Protein AF-A0A382B327-F1 (afdb_monomer_lite)

Foldseek 3Di:
DVVLVVQQVVAAAAWEWEQELVRDIDTHYPNPDDYDYDYDNDHPVPPDD

Structure (mmCIF, N/CA/C/O backbone):
data_AF-A0A382B327-F1
#
_entry.id   AF-A0A382B327-F1
#
loop_
_atom_site.group_PDB
_atom_site.id
_atom_site.type_symbol
_atom_site.label_atom_id
_atom_site.label_alt_id
_atom_site.label_comp_id
_ato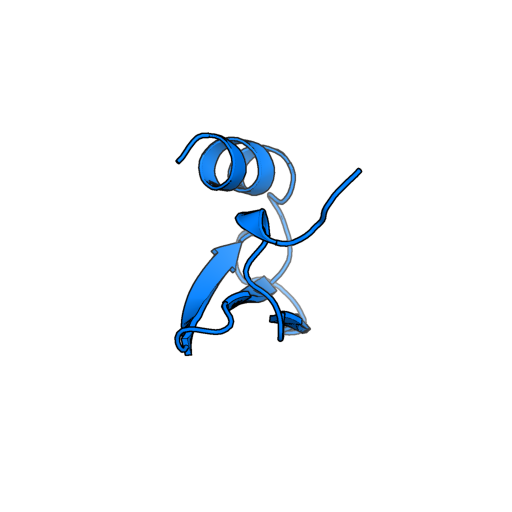m_site.label_asym_id
_atom_site.label_entity_id
_atom_site.label_seq_id
_atom_site.pdbx_PDB_ins_code
_atom_site.Cartn_x
_atom_site.Cartn_y
_atom_site.Cartn_z
_atom_site.occupancy
_atom_site.B_iso_or_equiv
_atom_site.auth_seq_id
_atom_site.auth_comp_id
_atom_site.auth_asym_id
_atom_site.auth_atom_id
_atom_site.pdbx_PDB_model_num
ATOM 1 N N . MET A 1 1 ? -2.308 12.447 -10.080 1.00 52.72 1 MET A N 1
ATOM 2 C CA . MET A 1 1 ? -2.352 13.122 -8.759 1.00 52.72 1 MET A CA 1
ATOM 3 C C . MET A 1 1 ? -3.751 13.157 -8.127 1.00 52.72 1 MET A C 1
ATOM 5 O O . MET A 1 1 ? -3.832 13.097 -6.912 1.00 52.72 1 MET A O 1
ATOM 9 N N . ILE A 1 2 ? -4.844 13.180 -8.907 1.00 54.22 2 ILE A N 1
ATOM 10 C CA . ILE A 1 2 ? -6.233 13.251 -8.393 1.00 54.22 2 ILE A CA 1
ATOM 11 C C . ILE A 1 2 ? -6.683 11.975 -7.647 1.00 54.22 2 ILE A C 1
ATOM 13 O O . ILE A 1 2 ? -7.415 12.049 -6.669 1.00 54.22 2 ILE A O 1
ATOM 17 N N . PHE A 1 3 ? -6.225 10.796 -8.071 1.00 63.56 3 PHE A N 1
ATOM 18 C CA . PHE A 1 3 ? -6.680 9.521 -7.500 1.00 63.56 3 PHE A CA 1
ATOM 19 C C . PHE A 1 3 ? -6.216 9.296 -6.053 1.00 63.56 3 PHE A C 1
ATOM 21 O O . PHE A 1 3 ? -7.010 8.877 -5.216 1.00 63.56 3 PHE A O 1
ATOM 28 N N . ASN A 1 4 ? -4.964 9.643 -5.732 1.00 65.56 4 ASN A N 1
ATOM 29 C CA . ASN A 1 4 ? -4.433 9.486 -4.374 1.00 65.56 4 ASN A CA 1
ATOM 30 C C . ASN A 1 4 ? -5.220 10.307 -3.355 1.00 65.56 4 ASN A C 1
ATOM 32 O O . ASN A 1 4 ? -5.543 9.800 -2.286 1.00 65.56 4 ASN A O 1
ATOM 36 N N . SER A 1 5 ? -5.560 11.554 -3.688 1.00 67.31 5 SER A N 1
ATOM 37 C CA . SER A 1 5 ? -6.308 12.418 -2.775 1.00 67.31 5 SER A CA 1
ATOM 38 C C . SER A 1 5 ? -7.756 11.959 -2.602 1.00 67.31 5 SER A C 1
ATOM 40 O O . SER A 1 5 ? -8.322 12.129 -1.523 1.00 67.31 5 SER A O 1
ATOM 42 N N . LEU A 1 6 ? -8.355 11.341 -3.627 1.00 70.94 6 LEU A N 1
ATOM 43 C CA . LEU A 1 6 ? -9.684 10.747 -3.518 1.00 70.94 6 LEU A CA 1
ATOM 44 C C . LEU A 1 6 ? -9.659 9.477 -2.652 1.00 70.94 6 LEU A C 1
ATOM 46 O O . LEU A 1 6 ? -10.450 9.370 -1.718 1.00 70.94 6 LEU A O 1
ATOM 50 N N . LEU A 1 7 ? -8.722 8.552 -2.897 1.00 74.06 7 LEU A N 1
ATOM 51 C CA . LEU A 1 7 ? -8.612 7.323 -2.103 1.00 74.06 7 LEU A CA 1
ATOM 52 C C . LEU A 1 7 ? -8.270 7.597 -0.644 1.00 74.06 7 LEU A C 1
ATOM 54 O O . LEU A 1 7 ? -8.856 6.966 0.226 1.00 74.06 7 LEU A O 1
ATOM 58 N N . GLN A 1 8 ? -7.385 8.555 -0.359 1.00 72.88 8 GLN A N 1
ATOM 59 C CA . GLN A 1 8 ? -7.080 8.951 1.020 1.00 72.88 8 GLN A CA 1
ATOM 60 C C . GLN A 1 8 ? -8.304 9.523 1.747 1.00 72.88 8 GLN A C 1
ATOM 62 O O . GLN A 1 8 ? -8.447 9.345 2.952 1.00 72.88 8 GLN A O 1
ATOM 67 N N . LYS A 1 9 ? -9.218 10.190 1.030 1.00 76.06 9 LYS A N 1
ATOM 68 C CA . LYS A 1 9 ? -10.476 10.674 1.620 1.00 76.06 9 LYS A CA 1
ATOM 69 C C . LYS A 1 9 ? -11.474 9.549 1.893 1.00 76.06 9 LYS A C 1
ATOM 71 O O . LYS A 1 9 ? -12.250 9.669 2.841 1.00 76.06 9 LYS A O 1
ATOM 76 N N . VAL A 1 10 ? -11.479 8.503 1.066 1.00 80.88 10 VAL A N 1
ATOM 77 C CA . VAL A 1 10 ? -12.402 7.362 1.182 1.00 80.88 10 VAL A CA 1
ATOM 78 C C . VAL A 1 10 ? -11.902 6.355 2.220 1.00 80.88 10 VAL A C 1
ATOM 80 O O . VAL A 1 10 ? -12.651 5.957 3.110 1.00 80.88 10 VAL A O 1
ATOM 83 N N . ILE A 1 11 ? -10.626 5.978 2.151 1.00 80.00 11 ILE A N 1
ATOM 84 C CA . ILE A 1 11 ? -9.992 5.025 3.063 1.00 80.00 11 ILE A CA 1
ATOM 85 C C . ILE A 1 11 ? -9.427 5.796 4.257 1.00 80.00 11 ILE A C 1
ATOM 87 O O . ILE A 1 11 ? -8.281 6.240 4.244 1.00 80.00 11 ILE A O 1
ATOM 91 N N . LYS A 1 12 ? -10.258 5.967 5.292 1.00 78.75 12 LYS A N 1
ATOM 92 C CA . LYS A 1 12 ? -9.892 6.669 6.537 1.00 78.75 12 LYS A CA 1
ATOM 93 C C . LYS A 1 12 ? -9.41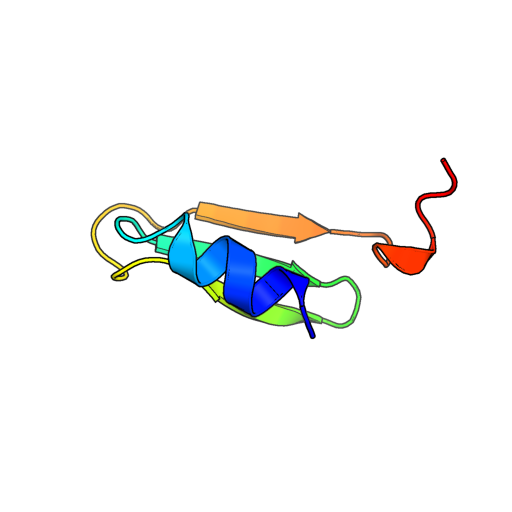0 5.750 7.662 1.00 78.75 12 LYS A C 1
ATOM 95 O O . LYS A 1 12 ? -8.686 6.212 8.530 1.00 78.75 12 LYS A O 1
ATOM 100 N N . LYS A 1 13 ? -9.820 4.478 7.659 1.00 82.50 13 LYS A N 1
ATOM 101 C CA . LYS A 1 13 ? -9.509 3.477 8.692 1.00 82.50 13 LYS A CA 1
ATOM 102 C C . LYS A 1 13 ? -8.930 2.223 8.043 1.00 82.50 13 LYS A C 1
ATOM 104 O O . LYS A 1 13 ? -9.428 1.821 6.991 1.00 82.50 13 LYS A O 1
ATOM 109 N N . GLY A 1 14 ? -7.928 1.607 8.66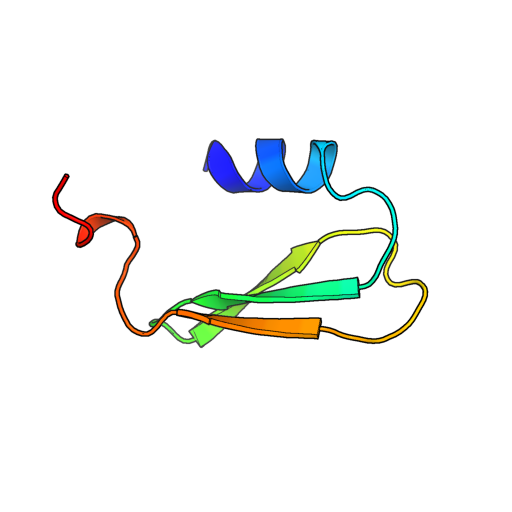2 1.00 86.56 14 GLY A N 1
ATOM 110 C CA . GLY A 1 14 ? -7.235 0.438 8.120 1.00 86.56 14 GLY A CA 1
ATOM 111 C C . GLY A 1 14 ? -5.795 0.742 7.701 1.00 86.56 14 GLY A C 1
ATOM 112 O O . GLY A 1 14 ? -5.333 1.880 7.788 1.00 86.56 14 GLY A O 1
ATOM 113 N N . HIS A 1 15 ? -5.105 -0.275 7.183 1.00 91.12 15 HIS A N 1
ATOM 114 C CA . HIS A 1 15 ? -3.749 -0.146 6.655 1.00 91.12 15 HIS A CA 1
ATOM 115 C C . HIS A 1 15 ? -3.652 -0.768 5.256 1.00 91.12 15 HIS A C 1
ATOM 117 O O . HIS A 1 15 ? -3.470 -1.979 5.112 1.00 91.12 15 HIS A O 1
ATOM 123 N N . LEU A 1 16 ? -3.784 0.066 4.220 1.00 89.12 16 LEU A N 1
ATOM 124 C CA . LEU A 1 16 ? -3.636 -0.352 2.824 1.00 89.12 16 LEU A CA 1
ATOM 125 C C . LEU A 1 16 ? -2.344 0.220 2.240 1.00 89.12 16 LEU A C 1
ATOM 127 O O . LEU A 1 16 ? -2.132 1.430 2.275 1.00 89.12 16 LEU A O 1
ATOM 131 N N . VAL A 1 17 ? -1.531 -0.645 1.638 1.00 90.19 17 VAL A N 1
ATOM 132 C CA . VAL A 1 17 ? -0.348 -0.255 0.867 1.00 90.19 17 VAL A CA 1
ATOM 133 C C . VAL A 1 17 ? -0.548 -0.661 -0.585 1.00 90.19 17 VAL A C 1
ATOM 135 O O . VAL A 1 17 ? -0.664 -1.846 -0.907 1.00 90.19 17 VAL A O 1
ATOM 138 N N . TRP A 1 18 ? -0.581 0.328 -1.470 1.00 88.19 18 TRP A N 1
ATOM 139 C CA . TRP A 1 18 ? -0.604 0.126 -2.912 1.00 88.19 18 TRP A CA 1
ATOM 140 C C . TRP A 1 18 ? 0.808 0.247 -3.469 1.00 88.19 18 TRP A C 1
ATOM 142 O O . TRP A 1 18 ? 1.432 1.298 -3.369 1.00 88.19 18 TRP A O 1
ATOM 152 N N . ILE A 1 19 ? 1.284 -0.804 -4.123 1.00 88.56 19 ILE A N 1
ATOM 153 C CA . ILE A 1 19 ? 2.585 -0.859 -4.781 1.00 88.56 19 ILE A CA 1
ATOM 154 C C . ILE A 1 19 ? 2.362 -0.744 -6.288 1.00 88.56 19 ILE A C 1
ATOM 156 O O . ILE A 1 19 ? 1.737 -1.606 -6.915 1.00 88.56 19 ILE A O 1
ATOM 160 N N . LYS A 1 20 ? 2.851 0.339 -6.880 1.00 85.50 20 LYS A N 1
ATOM 161 C CA . LYS A 1 20 ? 2.813 0.549 -8.329 1.00 85.50 20 LYS A CA 1
ATOM 162 C C . LYS A 1 20 ? 3.799 -0.382 -9.060 1.00 85.50 20 LYS A C 1
ATOM 164 O O . LYS A 1 20 ? 4.711 -0.926 -8.434 1.00 85.50 20 LYS A O 1
ATOM 169 N N . PRO A 1 21 ? 3.686 -0.522 -10.395 1.00 82.69 21 PRO A N 1
ATOM 170 C CA . PRO A 1 21 ? 4.617 -1.339 -11.180 1.00 82.69 21 PRO A CA 1
ATOM 171 C C . PRO A 1 21 ? 6.063 -0.842 -11.120 1.00 82.69 21 PRO A C 1
ATOM 173 O O . PRO A 1 21 ? 6.993 -1.638 -11.146 1.00 82.69 21 PRO A O 1
ATOM 176 N N . ASN A 1 22 ? 6.252 0.476 -10.990 1.00 85.12 22 ASN A N 1
ATOM 177 C CA . ASN A 1 22 ? 7.564 1.109 -10.830 1.00 85.12 22 ASN A CA 1
ATOM 178 C C . ASN A 1 22 ? 8.174 0.911 -9.428 1.00 85.12 22 ASN A C 1
ATOM 180 O O . ASN A 1 22 ? 9.261 1.413 -9.166 1.00 85.12 22 ASN A O 1
ATOM 184 N N . GLY A 1 23 ? 7.480 0.209 -8.527 1.00 84.88 23 GLY A N 1
ATOM 185 C CA . GLY A 1 23 ? 7.930 -0.047 -7.162 1.00 84.88 23 GLY A CA 1
ATOM 186 C C . GLY A 1 23 ? 7.593 1.050 -6.153 1.00 84.88 23 GLY A C 1
ATOM 187 O O . GLY A 1 23 ? 7.865 0.853 -4.975 1.00 84.88 23 GLY A O 1
ATOM 188 N N . GLU A 1 24 ? 6.980 2.167 -6.560 1.00 87.50 24 GLU A N 1
ATOM 189 C CA . GLU A 1 24 ? 6.518 3.181 -5.605 1.00 87.50 24 GLU A CA 1
ATOM 190 C C . GLU A 1 24 ? 5.390 2.635 -4.723 1.00 87.50 24 GLU A C 1
ATOM 192 O O . GLU A 1 24 ? 4.415 2.064 -5.226 1.00 87.50 24 GLU A O 1
ATOM 197 N N . GLU A 1 25 ? 5.491 2.882 -3.419 1.00 88.69 25 GLU A N 1
ATOM 198 C CA . GLU A 1 25 ? 4.476 2.502 -2.439 1.00 88.69 25 GLU A CA 1
ATOM 199 C C . GLU A 1 25 ? 3.642 3.717 -2.011 1.00 88.69 25 GLU A C 1
ATOM 201 O O . GLU A 1 25 ? 4.164 4.803 -1.755 1.00 88.69 25 GLU A O 1
ATOM 206 N N . PHE A 1 26 ? 2.326 3.528 -1.927 1.00 87.44 26 PHE A N 1
ATOM 207 C CA . PHE A 1 26 ? 1.369 4.514 -1.437 1.00 87.44 26 PHE A CA 1
ATOM 208 C C . PHE A 1 26 ? 0.580 3.924 -0.281 1.00 87.44 26 PHE A C 1
ATOM 210 O O . PHE A 1 26 ? -0.084 2.900 -0.433 1.00 87.44 26 PHE A O 1
ATOM 217 N N . GLU A 1 27 ? 0.631 4.597 0.861 1.00 88.69 27 GLU A N 1
ATOM 218 C CA . GLU A 1 27 ? -0.086 4.183 2.060 1.00 88.69 27 GLU A CA 1
ATOM 219 C C . GLU A 1 27 ? -1.409 4.949 2.195 1.00 88.69 27 GLU A C 1
ATOM 221 O O . GLU A 1 27 ? -1.480 6.163 1.967 1.00 88.69 27 GLU A O 1
ATOM 226 N N . PHE A 1 28 ? -2.459 4.228 2.583 1.00 88.31 28 PHE A N 1
ATOM 227 C CA . PHE A 1 28 ? -3.807 4.749 2.792 1.00 88.31 28 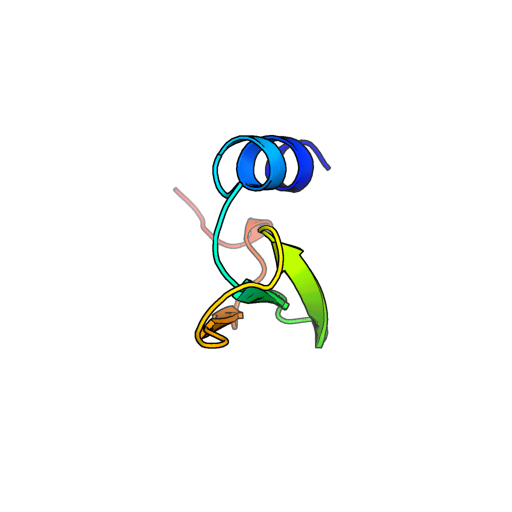PHE A CA 1
ATOM 228 C C . PHE A 1 28 ? -4.386 4.250 4.123 1.00 88.31 28 PHE A C 1
ATOM 230 O O . PHE A 1 28 ? -4.082 3.140 4.571 1.00 88.31 28 PHE A O 1
ATOM 237 N N . GLY A 1 29 ? -5.276 5.054 4.713 1.00 87.81 29 GLY A N 1
ATOM 238 C CA . GLY A 1 29 ? -5.891 4.791 6.016 1.00 87.81 29 GLY A CA 1
ATOM 239 C C . GLY A 1 29 ? -5.106 5.353 7.205 1.00 87.81 29 GLY A C 1
ATOM 240 O O . GLY A 1 29 ? -4.113 6.061 7.045 1.00 87.81 29 GLY A O 1
ATOM 241 N N . ASP A 1 30 ? -5.575 5.036 8.412 1.00 89.25 30 ASP A N 1
ATOM 242 C CA . ASP A 1 30 ? -4.987 5.443 9.698 1.00 89.25 30 ASP A CA 1
ATOM 243 C C . ASP A 1 30 ? -3.918 4.463 10.217 1.00 89.25 30 ASP A C 1
ATOM 245 O O . ASP A 1 30 ? -3.419 4.616 11.331 1.00 89.25 30 ASP A O 1
ATOM 249 N N . LYS A 1 31 ? -3.564 3.456 9.406 1.00 87.56 31 LYS A N 1
ATOM 250 C CA . LYS A 1 31 ? -2.609 2.377 9.708 1.00 87.56 31 LYS A CA 1
ATOM 251 C C . LYS A 1 31 ? -3.032 1.473 10.864 1.00 87.56 31 LYS A C 1
ATOM 253 O O . LYS A 1 31 ? -2.219 0.704 11.377 1.00 87.56 31 LYS A O 1
ATOM 258 N N . THR A 1 32 ? -4.297 1.534 11.269 1.00 85.31 32 THR A N 1
ATOM 259 C CA . THR A 1 32 ? -4.836 0.626 12.280 1.00 85.31 32 THR A CA 1
ATOM 260 C C . THR A 1 32 ? -5.234 -0.706 11.642 1.00 85.31 32 THR A C 1
ATOM 262 O O . THR A 1 32 ? -5.642 -0.767 10.484 1.00 85.31 32 THR A O 1
ATOM 265 N N . GLY A 1 33 ? -5.125 -1.802 12.392 1.00 82.56 33 GLY A N 1
ATOM 266 C CA . GLY A 1 33 ? -5.492 -3.135 11.906 1.00 82.56 33 GLY A CA 1
ATOM 267 C C . GLY A 1 33 ? -4.442 -3.797 11.006 1.00 82.56 33 GLY A C 1
ATOM 268 O O . GLY A 1 33 ? -3.271 -3.424 10.995 1.00 82.56 33 GLY A O 1
ATOM 269 N N . ASN A 1 34 ? -4.864 -4.839 10.288 1.00 87.56 34 A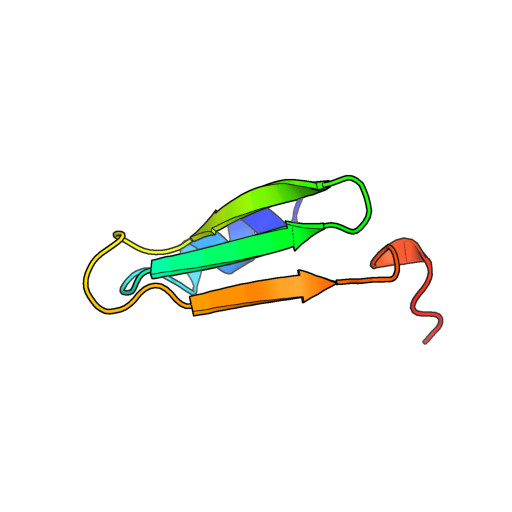SN A N 1
ATOM 270 C CA . ASN A 1 34 ? -3.962 -5.672 9.495 1.00 87.56 34 ASN A CA 1
ATOM 271 C C . ASN A 1 34 ? -3.547 -4.978 8.196 1.00 87.56 34 ASN A C 1
ATOM 273 O O . ASN A 1 34 ? -4.377 -4.415 7.484 1.00 87.56 34 ASN A O 1
ATOM 277 N N . LEU A 1 35 ? -2.258 -5.080 7.878 1.00 89.19 35 LEU A N 1
ATOM 278 C CA . LEU A 1 35 ? -1.684 -4.567 6.643 1.00 89.19 35 LEU A CA 1
ATOM 279 C C . LEU A 1 35 ? -2.153 -5.387 5.438 1.00 89.19 35 LEU A C 1
ATOM 281 O O . LEU A 1 35 ? -1.872 -6.582 5.342 1.00 89.19 35 LEU A O 1
ATOM 285 N N . ILE A 1 36 ? -2.801 -4.718 4.488 1.00 88.31 36 ILE A N 1
ATOM 286 C CA . ILE A 1 36 ? -3.160 -5.275 3.185 1.00 88.31 36 ILE A CA 1
ATOM 287 C C . ILE A 1 36 ? -2.258 -4.635 2.131 1.00 88.31 36 ILE A C 1
ATOM 289 O O . ILE A 1 36 ? -2.234 -3.414 1.984 1.00 88.31 36 ILE A O 1
ATOM 293 N N . LYS A 1 37 ? -1.515 -5.460 1.385 1.00 88.75 37 LYS A N 1
ATOM 294 C CA . LYS A 1 37 ? -0.661 -5.006 0.281 1.00 88.75 37 LYS A CA 1
ATOM 295 C C . LYS A 1 37 ? -1.276 -5.389 -1.057 1.00 88.75 37 LYS A C 1
ATOM 297 O O . LYS A 1 37 ? -1.591 -6.555 -1.277 1.00 88.75 37 LYS A O 1
ATOM 302 N N . MET A 1 38 ? -1.397 -4.425 -1.962 1.00 86.62 38 MET A N 1
ATOM 303 C CA . MET A 1 38 ? -1.841 -4.654 -3.336 1.00 86.62 38 MET A CA 1
ATOM 304 C C . MET A 1 38 ? -0.774 -4.163 -4.300 1.00 86.62 38 MET A C 1
ATOM 306 O O . MET A 1 38 ? -0.400 -2.995 -4.262 1.00 86.62 38 MET A O 1
ATOM 310 N N . ARG A 1 39 ? -0.286 -5.046 -5.173 1.00 85.69 39 ARG A N 1
ATOM 311 C CA . ARG A 1 39 ? 0.684 -4.697 -6.211 1.00 85.69 39 ARG A CA 1
ATOM 312 C C . ARG A 1 39 ? 0.018 -4.726 -7.574 1.00 85.69 39 ARG A C 1
ATOM 314 O O . ARG A 1 39 ? -0.549 -5.742 -7.962 1.00 85.69 39 ARG A O 1
ATOM 321 N N . THR A 1 40 ? 0.135 -3.634 -8.314 1.00 79.19 40 THR A N 1
ATOM 322 C CA . THR A 1 40 ? -0.247 -3.592 -9.728 1.00 79.19 40 THR A CA 1
ATOM 323 C C . THR A 1 40 ? 0.959 -3.888 -10.606 1.00 79.19 40 THR A C 1
ATOM 325 O O . THR A 1 40 ? 2.027 -3.320 -10.385 1.00 79.19 40 THR A O 1
ATOM 328 N N . THR A 1 41 ? 0.782 -4.757 -11.599 1.00 73.69 41 THR A N 1
ATOM 329 C CA . THR A 1 41 ? 1.806 -5.120 -12.592 1.00 73.69 41 THR A CA 1
ATOM 330 C C . THR A 1 41 ? 1.826 -4.195 -13.806 1.00 73.69 41 THR A C 1
ATOM 332 O O . THR A 1 41 ? 2.888 -4.009 -14.383 1.00 73.69 41 THR A O 1
ATOM 335 N N . ASN A 1 42 ? 0.698 -3.563 -14.142 1.00 66.50 42 ASN A N 1
ATOM 336 C CA . ASN A 1 42 ? 0.587 -2.611 -15.252 1.00 66.50 42 ASN A CA 1
ATOM 337 C C . ASN A 1 42 ? 0.354 -1.201 -14.714 1.00 66.50 42 ASN A C 1
ATOM 339 O O . ASN A 1 42 ? -0.287 -1.023 -13.667 1.00 66.50 42 ASN A O 1
ATOM 343 N N . ALA A 1 43 ? 0.876 -0.187 -15.405 1.00 59.16 43 ALA A 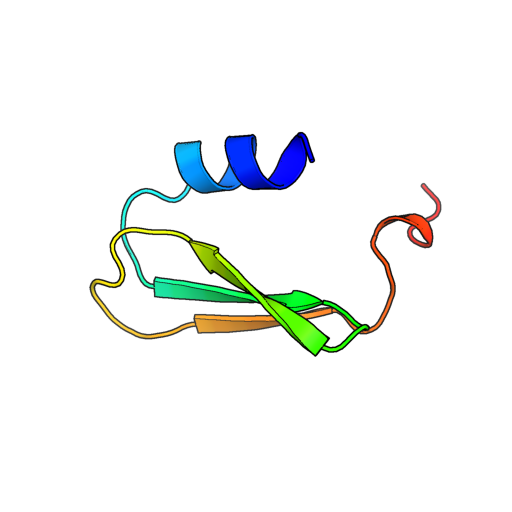N 1
ATOM 344 C CA . ALA A 1 43 ? 0.574 1.187 -15.029 1.00 59.16 43 ALA A CA 1
ATOM 345 C C . ALA A 1 43 ? -0.911 1.433 -15.319 1.00 59.16 43 ALA A C 1
ATOM 347 O O . ALA A 1 43 ? -1.421 0.997 -16.344 1.00 59.16 43 ALA A O 1
ATOM 348 N N . PHE A 1 44 ? -1.632 2.127 -14.434 1.00 58.66 44 PHE A N 1
ATOM 349 C CA . PHE A 1 44 ? -3.072 2.367 -14.631 1.00 58.66 44 PHE A CA 1
ATOM 350 C C . PHE A 1 44 ? -3.374 3.052 -15.981 1.00 58.66 44 PHE A C 1
ATOM 352 O O . PHE A 1 44 ? -4.421 2.821 -16.571 1.00 58.66 44 PHE A O 1
ATOM 359 N N . SER A 1 45 ? -2.424 3.832 -16.511 1.00 57.84 45 SER A N 1
ATOM 360 C CA . SER A 1 45 ? -2.464 4.439 -17.849 1.00 57.84 45 SER A CA 1
ATOM 361 C C . SER A 1 45 ? -2.526 3.440 -19.012 1.00 57.84 45 SER A C 1
ATOM 363 O O . SER A 1 45 ? -2.863 3.831 -20.123 1.00 57.84 45 SER A O 1
ATOM 365 N N . GLU A 1 46 ? -2.181 2.175 -18.779 1.00 54.47 46 GLU A N 1
ATOM 366 C CA . GLU A 1 46 ? -2.200 1.097 -19.774 1.00 54.47 46 GLU A CA 1
ATOM 367 C C . GLU A 1 46 ? -3.504 0.294 -19.739 1.00 54.47 46 GLU A C 1
ATOM 369 O O . GLU A 1 46 ? -3.734 -0.544 -20.613 1.00 54.47 46 GLU A O 1
ATOM 374 N N . ILE A 1 47 ? -4.377 0.548 -18.757 1.00 58.59 47 ILE A N 1
ATOM 375 C CA . ILE A 1 47 ? -5.724 -0.018 -18.734 1.00 58.59 47 ILE A CA 1
ATOM 376 C C . ILE A 1 47 ? -6.532 0.724 -19.801 1.00 58.59 47 ILE A C 1
ATOM 378 O O . ILE A 1 47 ? -7.124 1.772 -19.545 1.00 58.59 47 ILE A O 1
ATOM 382 N N . LYS A 1 48 ? -6.513 0.200 -21.029 1.00 48.78 48 LYS A N 1
ATOM 383 C CA . LYS A 1 48 ? -7.444 0.618 -22.078 1.00 48.78 48 LYS A CA 1
ATOM 384 C C . LYS A 1 48 ? -8.855 0.213 -21.646 1.00 48.78 48 LYS A C 1
ATOM 386 O O . LYS A 1 48 ? -9.114 -0.978 -21.483 1.00 48.78 48 LYS A O 1
ATOM 391 N N . MET A 1 49 ? -9.718 1.205 -21.426 1.00 47.28 49 MET A N 1
ATOM 392 C CA . MET A 1 49 ? -11.172 1.021 -21.484 1.00 47.28 49 MET A CA 1
ATOM 393 C C . MET A 1 49 ? -11.605 0.801 -22.929 1.00 47.28 49 MET A C 1
ATOM 395 O O . MET A 1 49 ? -11.008 1.455 -23.817 1.00 47.28 49 MET A O 1
#

Radius of gyration: 11.57 Å; chains: 1; bounding box: 20×19×34 Å

pLDDT: mean 77.44, std 12.93, range [47.28, 91.12]

Organism: NCBI:txid408172

Secondary structure (DSSP, 8-state):
-HHHHHHHHH--SSEEEEE-TTS-EEEES-S-S-EEEEE-SS-GGG---

Sequence (49 aa):
MIFNSLLQKVIKKGHLVWIKPNGEEFEFGDKTGNLIKMRTTNAFSEIKM